Protein AF-A0A7J7KMK9-F1 (afdb_monomer)

Nearest PDB structures (foldseek):
  6rus-assembly2_B  TM=4.027E-01  e=1.404E-06  Homo sapiens
  6rus-assembly1_A  TM=3.669E-01  e=4.385E-06  Homo sapiens
  8q6r-assembly1_C  TM=6.396E-01  e=8.263E-04  Homo sapiens
  6s0a-assembly1_B  TM=4.064E-01  e=4.794E-05  Homo sapiens
  6s08-assembly1_B  TM=6.567E-01  e=7.614E-03  Homo sapiens

InterPro domains:
  IPR000884 Thrombospondin type-1 (TSP1) repeat [PF00090] (38-64)
  IPR000884 Thrombospondin type-1 (TSP1) repeat [PS50092] (34-97)
  IPR036383 Thrombospondin type-1 repeat superfamily [G3DSA:2.20.100.10] (19-103)
  IPR036383 Thrombospondin type-1 repeat superfamily [SSF82895] (36-96)
  IPR052065 Complement and asymmetry regulator [PTHR22906] (33-153)

Solvent-accessible surface area (backbone atoms only — not comparable to full-atom values): 10063 Å² total; per-residue (Å²): 143,74,63,72,59,56,54,49,54,54,51,52,51,52,53,52,59,61,70,62,66,68,87,72,71,71,83,77,67,58,49,69,42,48,35,39,70,46,71,73,50,71,68,46,76,50,75,31,91,35,64,52,20,47,26,41,28,45,39,52,75,35,74,40,70,87,54,62,53,96,90,50,58,68,52,97,80,47,57,70,51,87,78,80,55,64,50,76,46,79,33,42,65,50,55,59,93,70,92,59,89,81,69,87,68,53,37,54,21,44,72,48,75,68,51,72,77,40,69,70,69,94,55,96,86,66,72,62,38,34,35,33,43,39,53,67,44,77,37,39,52,87,27,54,67,55,83,78,80,52,61,52,60,42,42,88,87,56,86,66,86,82,132

Structure (mmCIF, N/CA/C/O backbone):
data_AF-A0A7J7KMK9-F1
#
_entry.id   AF-A0A7J7KMK9-F1
#
loop_
_atom_site.group_PDB
_atom_site.id
_atom_site.type_symbol
_atom_site.label_atom_id
_atom_site.label_alt_id
_atom_site.label_comp_id
_atom_site.label_asym_id
_atom_site.label_entity_id
_atom_site.label_seq_id
_atom_site.pdbx_PDB_ins_code
_atom_site.Cartn_x
_atom_site.Cartn_y
_atom_site.Cartn_z
_atom_site.occupancy
_atom_site.B_iso_or_equiv
_atom_site.auth_seq_id
_atom_site.auth_comp_id
_atom_site.auth_asym_id
_atom_site.auth_atom_id
_atom_site.pdbx_PDB_model_num
ATOM 1 N N . MET A 1 1 ? 66.245 -58.764 -23.017 1.00 49.97 1 MET A N 1
ATOM 2 C CA . MET A 1 1 ? 64.829 -58.557 -22.624 1.00 49.97 1 MET A CA 1
ATOM 3 C C . MET A 1 1 ? 64.662 -57.237 -21.855 1.00 49.97 1 MET A C 1
ATOM 5 O O . MET A 1 1 ? 64.556 -57.260 -20.642 1.00 49.97 1 MET A O 1
ATOM 9 N N . ARG A 1 2 ? 64.677 -56.069 -22.519 1.00 54.66 2 ARG A N 1
ATOM 10 C CA . ARG A 1 2 ? 64.370 -54.759 -21.883 1.00 54.66 2 ARG A CA 1
ATOM 11 C C . ARG A 1 2 ? 63.655 -53.764 -22.816 1.00 54.66 2 ARG A C 1
ATOM 13 O O . ARG A 1 2 ? 63.547 -52.593 -22.497 1.00 54.66 2 ARG A O 1
ATOM 20 N N . VAL A 1 3 ? 63.128 -54.229 -23.952 1.00 46.78 3 VAL A N 1
ATOM 21 C CA . VAL A 1 3 ? 62.424 -53.366 -24.925 1.00 46.78 3 VAL A CA 1
ATOM 22 C C . VAL A 1 3 ? 60.905 -53.378 -24.692 1.00 46.78 3 VAL A C 1
ATOM 24 O O . VAL A 1 3 ? 60.261 -52.342 -24.790 1.00 46.78 3 VAL A O 1
ATOM 27 N N . LYS A 1 4 ? 60.329 -54.509 -24.248 1.00 48.78 4 LYS A N 1
ATOM 28 C CA . LYS A 1 4 ? 58.883 -54.638 -23.959 1.00 48.78 4 LYS A CA 1
ATOM 29 C C . LYS A 1 4 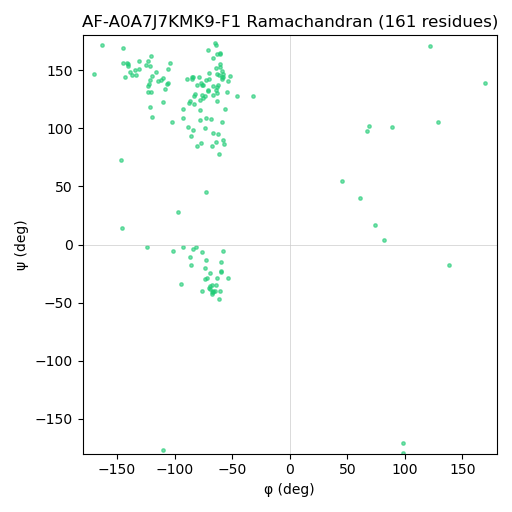? 58.389 -53.734 -22.817 1.00 48.78 4 LYS A C 1
ATOM 31 O O . LYS A 1 4 ? 57.241 -53.314 -22.836 1.00 48.78 4 LYS A O 1
ATOM 36 N N . SER A 1 5 ? 59.259 -53.413 -21.857 1.00 53.28 5 SER A N 1
ATOM 37 C CA . SER A 1 5 ? 58.914 -52.588 -20.689 1.00 53.28 5 SER A CA 1
ATOM 38 C C . SER A 1 5 ? 58.811 -51.098 -21.047 1.00 53.28 5 SER A C 1
ATOM 40 O O . SER A 1 5 ? 57.868 -50.426 -20.649 1.00 53.28 5 SER A O 1
ATOM 42 N N . ILE A 1 6 ? 59.714 -50.596 -21.899 1.00 58.81 6 ILE A N 1
ATOM 43 C CA . ILE A 1 6 ? 59.716 -49.191 -22.344 1.00 58.81 6 ILE A CA 1
ATOM 44 C C . ILE A 1 6 ? 58.492 -48.893 -23.221 1.00 58.81 6 ILE A C 1
ATOM 46 O O . ILE A 1 6 ? 57.829 -47.879 -23.015 1.00 58.81 6 ILE A O 1
ATOM 50 N N . PHE A 1 7 ? 58.133 -49.801 -24.140 1.00 59.06 7 PHE A N 1
ATOM 51 C CA . PHE A 1 7 ? 56.903 -49.668 -24.931 1.00 59.06 7 PHE A CA 1
ATOM 52 C C . PHE A 1 7 ? 55.652 -49.654 -24.048 1.00 59.06 7 PHE A C 1
ATOM 54 O O . PHE A 1 7 ? 54.772 -48.832 -24.273 1.00 59.06 7 PHE A O 1
ATOM 61 N N . PHE A 1 8 ? 55.603 -50.488 -23.004 1.00 61.03 8 PHE A N 1
ATOM 62 C CA . PHE A 1 8 ? 54.488 -50.512 -22.060 1.00 61.03 8 PHE A CA 1
ATOM 63 C C . PHE A 1 8 ? 54.329 -49.171 -21.323 1.00 61.03 8 PHE A C 1
ATOM 65 O O . PHE A 1 8 ? 53.236 -48.609 -21.312 1.00 61.03 8 PHE A O 1
ATOM 72 N N . PHE A 1 9 ? 55.414 -48.587 -20.801 1.00 61.97 9 PHE A N 1
ATOM 73 C CA . PHE A 1 9 ? 55.362 -47.287 -20.114 1.00 61.97 9 PHE A CA 1
ATOM 74 C C . PHE A 1 9 ? 55.029 -46.110 -21.040 1.00 61.97 9 PHE A C 1
ATOM 76 O O . PHE A 1 9 ? 54.305 -45.200 -20.626 1.00 61.97 9 PHE A O 1
ATOM 83 N N . LEU A 1 10 ? 55.497 -46.137 -22.293 1.00 65.06 10 LEU A N 1
ATOM 84 C CA . LEU A 1 10 ? 55.136 -45.134 -23.299 1.00 65.06 10 LEU A CA 1
ATOM 85 C C . LEU A 1 10 ? 53.655 -45.240 -23.685 1.00 65.06 10 LEU A C 1
ATOM 87 O O . LEU A 1 10 ? 52.978 -44.219 -23.767 1.00 65.06 10 LEU A O 1
ATOM 91 N N . THR A 1 11 ? 53.118 -46.457 -23.838 1.00 68.31 11 THR A N 1
ATOM 92 C CA . THR A 1 11 ? 51.689 -46.658 -24.131 1.00 68.31 11 THR A CA 1
ATOM 93 C C . THR A 1 11 ? 50.790 -46.324 -22.946 1.00 68.31 11 THR A C 1
ATOM 95 O O . THR A 1 11 ? 49.741 -45.723 -23.141 1.00 68.31 11 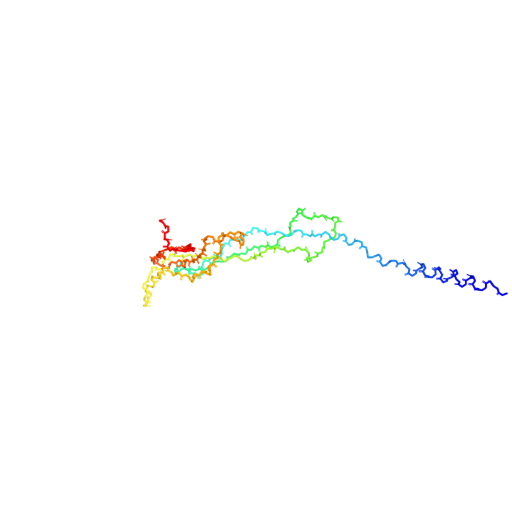THR A O 1
ATOM 98 N N . VAL A 1 12 ? 51.208 -46.633 -21.714 1.00 65.06 12 VAL A N 1
ATOM 99 C CA . VAL A 1 12 ? 50.458 -46.287 -20.496 1.00 65.06 12 VAL A CA 1
ATOM 100 C C . VAL A 1 12 ? 50.484 -44.773 -20.259 1.00 65.06 12 VAL A C 1
ATOM 102 O O . VAL A 1 12 ? 49.450 -44.206 -19.924 1.00 65.06 12 VAL A O 1
ATOM 105 N N . SER A 1 13 ? 51.607 -44.091 -20.523 1.00 67.31 13 SER A N 1
ATOM 106 C CA . SER A 1 13 ? 51.678 -42.620 -20.466 1.00 67.31 13 SER A CA 1
ATOM 107 C C . SER A 1 13 ? 50.835 -41.951 -21.556 1.00 67.31 13 SER A C 1
ATOM 109 O O . SER A 1 13 ? 50.149 -40.974 -21.274 1.00 67.31 13 SER A O 1
ATOM 111 N N . LEU A 1 14 ? 50.824 -42.486 -22.783 1.00 65.88 14 LEU A N 1
ATOM 112 C CA . LEU A 1 14 ? 49.990 -41.971 -23.875 1.00 65.88 14 LEU A CA 1
ATOM 113 C C . LEU A 1 14 ? 48.490 -42.184 -23.600 1.00 65.88 14 LEU A C 1
ATOM 115 O O . LEU A 1 14 ? 47.696 -41.274 -23.817 1.00 65.88 14 LEU A O 1
ATOM 119 N N . LEU A 1 15 ? 48.094 -43.343 -23.060 1.00 63.78 15 LEU A N 1
ATOM 120 C CA . LEU A 1 15 ? 46.708 -43.633 -22.667 1.00 63.78 15 LEU A CA 1
ATOM 121 C C . LEU A 1 15 ? 46.255 -42.810 -21.450 1.00 63.78 15 LEU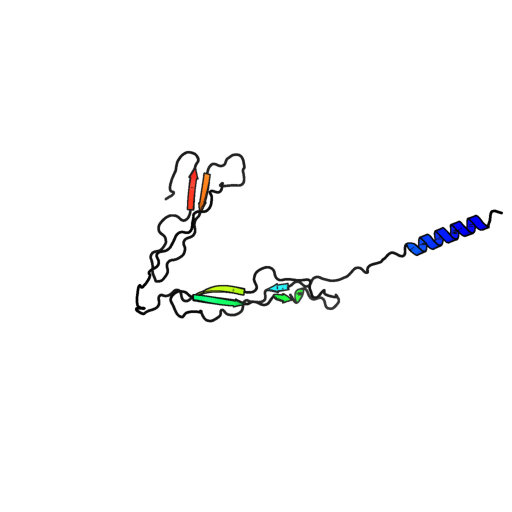 A C 1
ATOM 123 O O . LEU A 1 15 ? 45.110 -42.357 -21.420 1.00 63.78 15 LEU A O 1
ATOM 127 N N . LEU A 1 16 ? 47.146 -42.542 -20.487 1.00 59.03 16 LEU A N 1
ATOM 128 C CA . LEU A 1 16 ? 46.865 -41.615 -19.385 1.00 59.03 16 LEU A CA 1
ATOM 129 C C . LEU A 1 16 ? 46.666 -40.184 -19.898 1.00 59.03 16 LEU A C 1
ATOM 131 O O . LEU A 1 16 ? 45.721 -39.534 -19.465 1.00 59.03 16 LEU A O 1
ATOM 135 N N . LEU A 1 17 ? 47.456 -39.717 -20.872 1.00 58.00 17 LEU A N 1
ATOM 136 C CA . LEU A 1 17 ? 47.263 -38.403 -21.505 1.00 58.00 17 LEU A CA 1
ATOM 137 C C . LEU A 1 17 ? 45.930 -38.298 -22.271 1.00 58.00 17 LEU A C 1
ATOM 139 O O . LEU A 1 17 ? 45.300 -37.244 -22.245 1.00 58.00 17 LEU A O 1
ATOM 143 N N . ILE A 1 18 ? 45.459 -39.384 -22.896 1.00 57.06 18 ILE A N 1
ATOM 144 C CA . ILE A 1 18 ? 44.155 -39.423 -23.586 1.00 57.06 18 ILE A CA 1
ATOM 145 C C . ILE A 1 18 ? 42.985 -39.421 -22.580 1.00 57.06 18 ILE A C 1
ATOM 147 O O . ILE A 1 18 ? 41.925 -38.876 -22.875 1.00 57.06 18 ILE A O 1
ATOM 151 N N . SER A 1 19 ? 43.169 -39.953 -21.364 1.00 53.53 19 SER A N 1
ATOM 152 C CA . SER A 1 19 ? 42.139 -39.945 -20.305 1.00 53.53 19 SER A CA 1
ATOM 153 C C . SER A 1 19 ? 41.902 -38.571 -19.656 1.00 53.53 19 SER A C 1
ATOM 155 O O . SER A 1 19 ? 40.884 -38.369 -18.994 1.00 53.53 19 SER A O 1
ATOM 157 N N . VAL A 1 20 ? 42.798 -37.603 -19.892 1.00 57.78 20 VAL A N 1
ATOM 158 C CA . VAL A 1 20 ? 42.642 -36.199 -19.469 1.00 57.78 20 VAL A CA 1
ATOM 159 C C . VAL A 1 20 ? 42.096 -35.328 -20.605 1.00 57.78 20 VAL A C 1
ATOM 161 O O . VAL A 1 20 ? 42.322 -34.118 -20.636 1.00 57.78 20 VAL A O 1
ATOM 164 N N . THR A 1 21 ? 41.322 -35.894 -21.540 1.00 59.94 21 THR A N 1
ATOM 165 C CA . THR A 1 21 ? 40.370 -35.079 -22.304 1.00 59.94 21 THR A CA 1
ATOM 166 C C . THR A 1 21 ? 39.344 -34.534 -21.322 1.00 59.94 21 THR A C 1
ATOM 168 O O . THR A 1 21 ? 38.331 -35.164 -21.021 1.00 59.94 21 THR A O 1
ATOM 171 N N . GLU A 1 22 ? 39.680 -33.373 -20.766 1.00 60.81 22 GLU A N 1
ATOM 172 C CA . GLU A 1 22 ? 38.842 -32.515 -19.954 1.00 60.81 22 GLU A CA 1
ATOM 173 C C . GLU A 1 22 ? 37.387 -32.626 -20.419 1.00 60.81 22 GLU A C 1
ATOM 175 O O . GLU A 1 22 ? 37.083 -32.399 -21.594 1.00 60.81 22 GLU A O 1
ATOM 180 N N . CYS A 1 23 ? 36.467 -32.903 -19.491 1.00 51.00 23 CYS A N 1
ATOM 181 C CA . CYS A 1 23 ? 35.067 -32.542 -19.669 1.00 51.00 23 CYS A CA 1
ATOM 182 C C . CYS A 1 23 ? 34.997 -31.015 -19.793 1.00 51.00 23 CYS A C 1
ATOM 184 O O . CYS A 1 23 ? 34.659 -30.312 -18.838 1.00 51.00 23 CYS A O 1
ATOM 186 N N . ARG A 1 24 ? 35.339 -30.475 -20.967 1.00 59.78 24 ARG A N 1
ATOM 187 C CA . ARG A 1 24 ? 35.118 -29.079 -21.316 1.00 59.78 24 ARG A CA 1
ATOM 188 C C . ARG A 1 24 ? 33.618 -28.904 -21.426 1.00 59.78 24 ARG A C 1
ATOM 190 O O . ARG A 1 24 ? 33.041 -28.985 -22.506 1.00 59.78 24 ARG A O 1
ATOM 197 N N . ARG A 1 25 ? 32.967 -28.660 -20.285 1.00 59.97 25 ARG A N 1
ATOM 198 C CA . ARG A 1 25 ? 31.659 -28.016 -20.292 1.00 59.97 25 ARG A CA 1
ATOM 199 C C . ARG A 1 25 ? 31.873 -26.705 -21.047 1.00 59.97 25 ARG A C 1
ATOM 201 O O . ARG A 1 25 ? 32.681 -25.894 -20.586 1.00 59.97 25 ARG A O 1
ATOM 208 N N . PRO A 1 26 ? 31.233 -26.497 -22.211 1.00 64.44 26 PRO A N 1
ATOM 209 C CA . PRO A 1 26 ? 31.358 -25.227 -22.903 1.00 64.44 26 PRO A CA 1
ATOM 210 C C . PRO A 1 26 ? 30.980 -24.122 -21.909 1.00 64.44 26 PRO A C 1
ATOM 212 O O . PRO A 1 26 ? 30.055 -24.327 -21.113 1.00 64.44 26 PRO A O 1
ATOM 215 N N . PRO A 1 27 ? 31.672 -22.968 -21.897 1.00 62.91 27 PRO A N 1
ATOM 216 C CA . PRO A 1 27 ? 31.250 -21.856 -21.068 1.00 62.91 27 PRO A CA 1
ATOM 217 C C . PRO A 1 27 ? 29.836 -21.503 -21.510 1.00 62.91 27 PRO A C 1
ATOM 219 O O . PRO A 1 27 ? 29.622 -20.961 -22.596 1.00 62.91 27 PRO A O 1
ATOM 222 N N . HIS A 1 28 ? 28.853 -21.872 -20.694 1.00 59.22 28 HIS A N 1
ATOM 223 C CA . HIS A 1 28 ? 27.465 -21.550 -20.939 1.00 59.22 28 HIS A CA 1
ATOM 224 C C . HIS A 1 28 ? 27.347 -20.024 -20.911 1.00 59.22 28 HIS A C 1
ATOM 226 O O . HIS A 1 28 ? 27.206 -19.414 -19.853 1.00 59.22 28 HIS A O 1
ATOM 232 N N . ARG A 1 29 ? 27.414 -19.391 -22.091 1.00 63.50 29 ARG A N 1
ATOM 233 C CA . ARG A 1 29 ? 27.192 -17.950 -22.297 1.00 63.50 29 ARG A CA 1
ATOM 234 C C . ARG A 1 29 ? 25.703 -17.608 -22.162 1.00 63.50 29 ARG A C 1
ATOM 236 O O . ARG A 1 29 ? 25.148 -16.878 -22.981 1.00 63.50 29 ARG A O 1
ATOM 243 N N . TYR A 1 30 ? 25.046 -18.138 -21.133 1.00 65.31 30 TYR A N 1
ATOM 244 C CA . TYR A 1 30 ? 23.683 -17.771 -20.793 1.00 65.31 30 TYR A CA 1
ATOM 245 C C . TYR A 1 30 ? 23.708 -16.432 -20.073 1.00 65.31 30 TYR A C 1
ATOM 247 O O . TYR A 1 30 ? 24.109 -16.326 -18.914 1.00 65.31 30 TYR A O 1
ATOM 255 N N . SER A 1 31 ? 23.268 -15.396 -20.777 1.00 69.75 31 SER A N 1
ATOM 256 C CA . SER A 1 31 ? 23.012 -14.107 -20.146 1.00 69.75 31 SER A CA 1
ATOM 257 C C . SER A 1 31 ? 21.748 -14.219 -19.299 1.00 69.75 31 SER A C 1
ATOM 259 O O . SER A 1 31 ? 20.784 -14.872 -19.700 1.00 69.75 31 SER A O 1
ATOM 261 N N . ALA A 1 32 ? 21.725 -13.588 -18.128 1.00 72.56 32 ALA A N 1
ATOM 262 C CA . ALA A 1 32 ? 20.478 -13.432 -17.390 1.00 72.56 32 ALA A CA 1
ATOM 263 C C . ALA A 1 32 ? 19.588 -12.419 -18.126 1.00 72.56 32 ALA A C 1
ATOM 265 O O . ALA A 1 32 ? 20.068 -11.352 -18.514 1.00 72.56 32 ALA A O 1
ATOM 266 N N . VAL A 1 33 ? 18.310 -12.753 -18.329 1.00 78.38 33 VAL A N 1
ATOM 267 C CA . VAL A 1 33 ? 17.312 -11.759 -18.735 1.00 78.38 33 VAL A CA 1
ATOM 268 C C . VAL A 1 33 ? 16.936 -10.972 -17.490 1.00 78.38 33 VAL A C 1
ATOM 270 O O . VAL A 1 33 ? 16.494 -11.556 -16.496 1.00 78.38 33 VAL A O 1
ATOM 273 N N . VAL A 1 34 ? 17.079 -9.650 -17.531 1.00 83.94 34 VAL A N 1
ATOM 274 C CA . VAL A 1 34 ? 16.551 -8.811 -16.455 1.00 83.94 34 VAL A CA 1
ATOM 275 C C . VAL A 1 34 ? 15.039 -8.747 -16.633 1.00 83.94 34 VAL A C 1
ATOM 277 O O . VAL A 1 34 ? 14.542 -8.423 -17.712 1.00 83.94 34 VAL A O 1
ATOM 280 N N . ARG A 1 35 ? 14.291 -9.087 -15.581 1.00 88.31 35 ARG A N 1
ATOM 281 C CA . ARG A 1 35 ? 12.840 -8.899 -15.551 1.00 88.31 35 ARG A CA 1
ATOM 282 C C . ARG A 1 35 ? 12.481 -7.769 -14.612 1.00 88.31 35 ARG A C 1
ATOM 284 O O . ARG A 1 35 ? 12.959 -7.721 -13.480 1.00 88.31 35 ARG A O 1
ATOM 291 N N . THR A 1 36 ? 11.606 -6.899 -15.081 1.00 89.50 36 THR A N 1
ATOM 292 C CA . THR A 1 36 ? 11.103 -5.759 -14.329 1.00 89.50 36 THR A CA 1
ATOM 293 C C . THR A 1 36 ? 9.587 -5.800 -14.297 1.00 89.50 36 THR A C 1
ATOM 295 O O . THR A 1 36 ? 8.917 -6.405 -15.140 1.00 89.50 36 THR A O 1
ATOM 298 N N . TRP A 1 37 ? 9.022 -5.190 -13.262 1.00 93.44 37 TRP A N 1
ATOM 299 C CA . TRP A 1 37 ? 7.585 -5.011 -13.209 1.00 93.44 37 TRP A CA 1
ATOM 300 C C . TRP A 1 37 ? 7.150 -4.050 -14.309 1.00 93.44 37 TRP A C 1
ATOM 302 O O . TRP A 1 37 ? 7.665 -2.937 -14.406 1.00 93.44 37 TRP A O 1
ATOM 312 N N . GLY A 1 38 ? 6.168 -4.473 -15.098 1.00 92.94 38 GLY A N 1
ATOM 313 C CA . GLY A 1 38 ? 5.396 -3.561 -15.924 1.00 92.94 38 GLY A CA 1
ATOM 314 C C . GLY A 1 38 ? 4.581 -2.588 -15.061 1.00 92.94 38 GLY A C 1
ATOM 315 O O . GLY A 1 38 ? 4.525 -2.728 -13.829 1.00 92.94 38 GLY A O 1
ATOM 316 N N . PRO A 1 39 ? 3.919 -1.606 -15.693 1.00 95.62 39 PRO A N 1
ATOM 317 C CA . PRO A 1 39 ? 3.045 -0.694 -14.977 1.00 95.62 39 PRO A CA 1
ATOM 318 C C . PRO A 1 39 ? 1.935 -1.468 -14.259 1.00 95.62 39 PRO A C 1
ATOM 320 O O . PRO A 1 39 ? 1.481 -2.528 -14.699 1.00 95.62 39 PRO A O 1
ATOM 323 N N . TRP A 1 40 ? 1.492 -0.920 -13.133 1.00 97.38 40 TRP A N 1
ATOM 324 C CA . TRP A 1 40 ? 0.296 -1.409 -12.469 1.00 97.38 40 TRP A CA 1
ATOM 325 C C . TRP A 1 40 ? -0.925 -1.221 -13.368 1.00 97.38 40 TRP A C 1
ATOM 327 O O . TRP A 1 40 ? -1.128 -0.143 -13.924 1.00 97.38 40 TRP A O 1
ATOM 337 N N . GLY A 1 41 ? -1.763 -2.251 -13.451 1.00 97.62 41 GLY A N 1
ATOM 338 C CA . GLY A 1 41 ? -3.093 -2.139 -14.027 1.00 97.62 41 GLY A CA 1
ATOM 339 C C . GLY A 1 41 ? -3.988 -1.193 -13.223 1.00 97.62 41 GLY A C 1
ATOM 340 O O . GLY A 1 41 ? -3.651 -0.747 -12.115 1.00 97.62 41 GLY A O 1
ATOM 341 N N . ARG A 1 42 ? -5.165 -0.900 -13.783 1.00 97.94 42 ARG A N 1
ATOM 342 C CA . ARG A 1 42 ? -6.199 -0.135 -13.077 1.00 97.94 42 ARG A CA 1
ATOM 343 C C . ARG A 1 42 ? -6.677 -0.924 -11.859 1.00 97.94 42 ARG A C 1
ATOM 345 O O . ARG A 1 42 ? -6.618 -2.151 -11.828 1.00 97.94 42 ARG A O 1
ATOM 352 N N . TRP A 1 43 ? -7.138 -0.199 -10.849 1.00 98.06 43 TRP A N 1
ATOM 353 C CA . TRP A 1 43 ? -7.814 -0.828 -9.725 1.00 98.06 43 TRP A CA 1
ATOM 354 C C . TRP A 1 43 ? -9.177 -1.365 -10.157 1.00 98.06 43 TRP A C 1
ATOM 356 O O . TRP A 1 43 ? -9.860 -0.733 -10.962 1.00 98.06 43 TRP A O 1
ATOM 366 N N . SER A 1 44 ? -9.554 -2.518 -9.611 1.00 97.94 44 SER A N 1
ATOM 367 C CA . SER A 1 44 ? -10.890 -3.080 -9.744 1.00 97.94 44 SER A CA 1
ATOM 368 C C . SER A 1 44 ? -11.933 -2.139 -9.146 1.00 97.94 44 SER A C 1
ATOM 370 O O . SER A 1 44 ? -11.621 -1.266 -8.331 1.00 97.94 44 SER A O 1
ATOM 372 N N . ILE A 1 45 ? -13.198 -2.379 -9.484 1.00 96.94 45 ILE A N 1
ATOM 373 C CA . ILE A 1 45 ? -14.312 -1.791 -8.743 1.00 96.94 45 ILE A CA 1
ATOM 374 C C . ILE A 1 45 ? -14.191 -2.222 -7.272 1.00 96.94 45 ILE A C 1
ATOM 376 O O . ILE A 1 45 ? -13.672 -3.301 -6.957 1.00 96.94 45 ILE A O 1
ATOM 380 N N . CYS A 1 46 ? -14.605 -1.339 -6.367 1.00 94.44 46 CYS A N 1
ATOM 381 C CA . CYS A 1 46 ? -14.642 -1.653 -4.949 1.00 94.44 46 CYS A CA 1
ATOM 382 C C . CYS A 1 46 ? -15.690 -2.734 -4.675 1.00 94.44 46 CYS A C 1
ATOM 384 O O . CYS A 1 46 ? -16.809 -2.641 -5.166 1.00 94.44 46 CYS A O 1
ATOM 386 N N . SER A 1 47 ? -15.338 -3.717 -3.849 1.00 91.50 47 SER A N 1
ATOM 387 C CA . SER A 1 47 ? -16.240 -4.803 -3.422 1.00 91.50 47 SER A CA 1
ATOM 388 C C . SER A 1 47 ? -17.568 -4.331 -2.823 1.00 91.50 47 SER A C 1
ATOM 390 O O . SER A 1 47 ? -18.562 -5.037 -2.942 1.00 91.50 47 SER A O 1
ATOM 392 N N . VAL A 1 48 ? -17.606 -3.150 -2.199 1.00 83.50 48 VAL A N 1
ATOM 393 C CA . VAL A 1 48 ? -18.837 -2.541 -1.676 1.00 83.50 48 VAL A CA 1
ATOM 394 C C . VAL A 1 48 ? -18.917 -1.070 -2.058 1.00 83.50 48 VAL A C 1
ATOM 396 O O . VAL A 1 48 ? -17.896 -0.394 -2.195 1.00 83.50 48 VAL A O 1
ATOM 399 N N . ALA A 1 49 ? -20.133 -0.549 -2.210 1.00 84.31 49 ALA A N 1
ATOM 400 C CA . ALA A 1 49 ? -20.375 0.853 -2.555 1.00 84.31 49 ALA A CA 1
ATOM 401 C C . ALA A 1 49 ? -20.107 1.826 -1.388 1.00 84.31 49 ALA A C 1
ATOM 403 O O . ALA A 1 49 ? -19.896 3.015 -1.616 1.00 84.31 49 ALA A O 1
ATOM 404 N N . CYS A 1 50 ? -20.105 1.337 -0.147 1.00 82.12 50 CYS A N 1
ATOM 405 C CA . CYS A 1 50 ? -19.922 2.107 1.084 1.00 82.12 50 CYS A CA 1
ATOM 406 C C . CYS A 1 50 ? -19.561 1.165 2.246 1.00 82.12 50 CYS A C 1
ATOM 408 O O . CYS A 1 50 ? -19.609 -0.052 2.095 1.00 82.12 50 CYS A O 1
ATOM 410 N N . GLY A 1 51 ? -19.194 1.715 3.403 1.00 74.62 51 GLY A N 1
ATOM 411 C CA . GLY A 1 51 ? -18.892 0.951 4.619 1.00 74.62 51 GLY A CA 1
ATOM 412 C C . GLY A 1 51 ? -17.476 0.372 4.677 1.00 74.62 51 GLY A C 1
ATOM 413 O O . GLY A 1 51 ? -17.130 -0.296 5.644 1.00 74.62 51 GLY A O 1
ATOM 414 N N . GLY A 1 52 ? -16.632 0.667 3.686 1.00 80.94 52 GLY A N 1
ATOM 415 C CA . GLY A 1 52 ? -15.261 0.176 3.610 1.00 80.94 52 GLY A CA 1
ATOM 416 C C . GLY A 1 52 ? -15.155 -1.171 2.899 1.00 80.94 52 GLY A C 1
ATOM 417 O O . GLY A 1 52 ? -15.348 -2.227 3.487 1.00 80.94 52 GLY A O 1
ATOM 418 N N . GLY A 1 53 ? -14.750 -1.125 1.631 1.00 84.75 53 GLY A N 1
ATOM 419 C CA . GLY A 1 53 ? -14.441 -2.304 0.828 1.00 84.75 53 GLY A CA 1
ATOM 420 C C . GLY A 1 53 ? -12.960 -2.464 0.529 1.00 84.75 53 GLY A C 1
ATOM 421 O O . GLY A 1 53 ? -12.108 -1.664 0.928 1.00 84.75 53 GLY A O 1
ATOM 422 N N . THR A 1 54 ? -12.658 -3.492 -0.249 1.00 91.94 54 THR A N 1
ATOM 423 C CA . THR A 1 54 ? -11.362 -3.707 -0.896 1.00 91.94 54 THR A CA 1
ATOM 424 C C . THR A 1 54 ? -11.476 -3.659 -2.418 1.00 91.94 54 THR A C 1
ATOM 426 O O . THR A 1 54 ? -12.504 -4.016 -2.997 1.00 91.94 54 THR A O 1
ATOM 429 N N . GLN A 1 55 ? -10.406 -3.190 -3.052 1.00 95.31 55 GLN A N 1
ATOM 430 C CA . GLN A 1 55 ? -10.181 -3.259 -4.493 1.00 95.31 55 GLN A CA 1
ATOM 431 C C . GLN A 1 55 ? -8.776 -3.809 -4.741 1.00 95.31 55 GLN A C 1
ATOM 433 O O . GLN A 1 55 ? -7.866 -3.616 -3.924 1.00 95.31 55 GLN A O 1
ATOM 438 N N . SER A 1 56 ? -8.598 -4.481 -5.872 1.00 97.44 56 SER A N 1
ATOM 439 C CA . SER A 1 56 ? -7.344 -5.129 -6.251 1.00 97.44 56 SER A CA 1
ATOM 440 C C . SER A 1 56 ? -6.834 -4.613 -7.593 1.00 97.44 56 SER A C 1
ATOM 442 O O . SER A 1 56 ? -7.582 -4.047 -8.385 1.00 97.44 56 SER A O 1
ATOM 444 N N . ARG A 1 57 ? -5.535 -4.752 -7.837 1.00 98.19 57 ARG A N 1
ATOM 445 C CA . ARG A 1 57 ? -4.914 -4.525 -9.145 1.00 98.19 57 ARG A CA 1
ATOM 446 C C . ARG A 1 57 ? -3.771 -5.502 -9.346 1.00 98.19 57 ARG A C 1
ATOM 448 O O . ARG A 1 57 ? -3.158 -5.941 -8.374 1.00 98.19 57 ARG A O 1
ATOM 455 N N . SER A 1 58 ? -3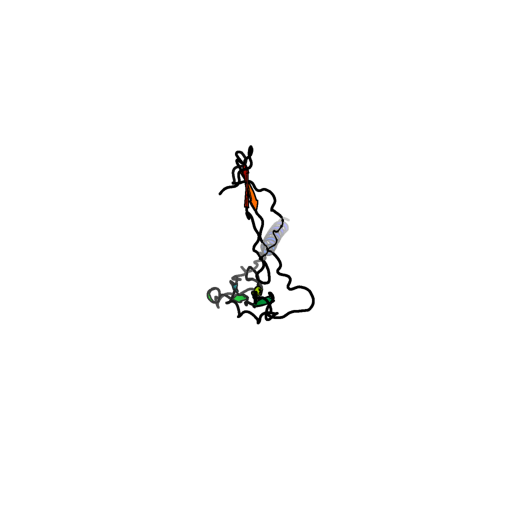.430 -5.777 -10.594 1.00 97.44 58 SER A N 1
ATOM 456 C CA . SER A 1 58 ? -2.313 -6.646 -10.960 1.00 97.44 58 SER A CA 1
ATOM 457 C C . SER A 1 58 ? -1.280 -5.903 -11.806 1.00 97.44 58 SER A C 1
ATOM 459 O O . SER A 1 58 ? -1.545 -4.831 -12.351 1.00 97.44 58 SER A O 1
ATOM 461 N N . ARG A 1 59 ? -0.072 -6.456 -11.883 1.00 96.88 59 ARG A N 1
ATOM 462 C CA . ARG A 1 59 ? 0.998 -6.023 -12.789 1.00 96.88 59 ARG A CA 1
ATOM 463 C C . ARG A 1 59 ? 1.705 -7.240 -13.366 1.00 96.88 59 ARG A C 1
ATOM 465 O O . ARG A 1 59 ? 1.827 -8.266 -12.698 1.00 96.88 59 ARG A O 1
ATOM 472 N N . ALA A 1 60 ? 2.193 -7.118 -14.594 1.00 94.12 60 ALA A N 1
ATOM 473 C CA . ALA A 1 60 ? 2.909 -8.193 -15.268 1.00 94.12 60 ALA A CA 1
ATOM 474 C C . ALA A 1 60 ? 4.414 -8.129 -14.979 1.00 94.12 60 ALA A C 1
ATOM 476 O O . ALA A 1 60 ? 4.998 -7.047 -14.923 1.00 94.12 60 ALA A O 1
ATOM 477 N N . CYS A 1 61 ? 5.050 -9.291 -14.832 1.00 91.62 61 CYS A N 1
ATOM 478 C CA . CYS A 1 61 ? 6.505 -9.394 -14.780 1.00 91.62 61 CYS A CA 1
ATOM 479 C C . CYS A 1 61 ? 7.046 -9.541 -16.205 1.00 91.62 61 CYS A C 1
ATOM 481 O O . CYS A 1 61 ? 6.969 -10.621 -16.799 1.00 91.62 61 CYS A O 1
ATOM 483 N N . VAL A 1 62 ? 7.559 -8.448 -16.762 1.00 89.38 62 VAL A N 1
ATOM 484 C CA . VAL A 1 62 ? 7.977 -8.380 -18.163 1.00 89.38 62 VAL A CA 1
ATOM 485 C C . VAL A 1 62 ? 9.491 -8.446 -18.283 1.00 89.38 62 VAL A C 1
ATOM 487 O O . VAL A 1 62 ? 10.237 -8.155 -17.350 1.00 89.38 62 VAL A O 1
ATOM 490 N N . VAL A 1 63 ? 9.951 -8.876 -19.449 1.00 86.31 63 VAL A N 1
ATOM 491 C CA . VAL A 1 63 ? 11.368 -8.832 -19.791 1.00 86.31 63 VAL A CA 1
ATOM 492 C C . VAL A 1 63 ? 11.762 -7.387 -20.067 1.00 86.31 63 VAL A C 1
ATOM 494 O O . VAL A 1 63 ? 11.133 -6.727 -20.897 1.00 86.31 63 VAL A O 1
ATOM 497 N N . ASP A 1 64 ? 12.820 -6.911 -19.412 1.00 84.81 64 ASP A N 1
ATOM 498 C CA . ASP A 1 64 ? 13.439 -5.649 -19.784 1.00 84.81 64 ASP A CA 1
ATOM 499 C C . ASP A 1 64 ? 14.097 -5.823 -21.154 1.00 84.81 64 ASP A C 1
ATOM 501 O O . ASP A 1 64 ? 15.122 -6.500 -21.298 1.00 84.81 64 ASP A O 1
ATOM 505 N N . ARG A 1 65 ? 13.495 -5.205 -22.174 1.00 82.56 65 ARG A N 1
ATOM 506 C CA . ARG A 1 65 ? 13.974 -5.277 -23.557 1.00 82.56 65 ARG A CA 1
ATOM 507 C C . ARG A 1 65 ? 15.396 -4.739 -23.715 1.00 82.56 65 ARG A C 1
ATOM 509 O O . ARG A 1 65 ? 16.075 -5.159 -24.643 1.00 82.56 65 ARG A O 1
ATOM 516 N N . ARG A 1 66 ? 15.875 -3.880 -22.807 1.00 83.94 66 ARG A N 1
ATOM 517 C CA . ARG A 1 66 ? 17.261 -3.380 -22.804 1.00 83.94 66 ARG A CA 1
ATOM 518 C C . ARG A 1 66 ? 18.272 -4.465 -22.434 1.00 83.94 66 ARG A C 1
ATOM 520 O O . ARG A 1 66 ? 19.426 -4.388 -22.834 1.00 83.94 66 ARG A O 1
ATOM 527 N N . SER A 1 67 ? 17.833 -5.496 -21.710 1.00 78.19 67 SER A N 1
ATOM 528 C CA . SER A 1 67 ? 18.664 -6.653 -21.357 1.00 78.19 67 SER A CA 1
ATOM 529 C C . SER A 1 67 ? 18.713 -7.731 -22.446 1.00 78.19 67 SER A C 1
ATOM 531 O O . SER A 1 67 ? 19.448 -8.711 -22.296 1.00 78.19 67 SER A O 1
ATOM 533 N N . LEU A 1 68 ? 17.952 -7.565 -23.539 1.00 77.44 68 LEU A N 1
ATOM 534 C CA . LEU A 1 68 ? 17.917 -8.493 -24.667 1.00 77.44 68 LEU A CA 1
ATOM 535 C C . LEU A 1 68 ? 19.069 -8.222 -25.644 1.00 77.44 68 LEU A C 1
ATOM 537 O O . LEU A 1 68 ? 19.165 -7.170 -26.264 1.00 77.44 68 LEU A O 1
ATOM 541 N N . ASN A 1 69 ? 19.906 -9.231 -25.845 1.00 77.44 69 ASN A N 1
ATOM 542 C CA . ASN A 1 69 ? 20.976 -9.293 -26.821 1.00 77.44 69 ASN A CA 1
ATOM 543 C C . ASN A 1 69 ? 20.680 -10.470 -27.751 1.00 77.44 69 ASN A C 1
ATOM 545 O O . ASN A 1 69 ? 20.809 -11.627 -27.357 1.00 77.44 69 ASN A O 1
ATOM 549 N N . ARG A 1 70 ? 20.316 -10.176 -29.003 1.00 71.88 70 ARG A N 1
ATOM 550 C CA . ARG A 1 70 ? 19.923 -11.192 -29.996 1.00 71.88 70 ARG A CA 1
ATOM 551 C C . ARG A 1 70 ? 21.018 -12.227 -30.303 1.00 71.88 70 ARG A C 1
ATOM 553 O O . ARG A 1 70 ? 20.710 -13.254 -30.888 1.00 71.88 70 ARG A O 1
ATOM 560 N N . ARG A 1 71 ? 22.277 -11.973 -29.919 1.00 78.25 71 ARG A N 1
ATOM 561 C CA . ARG A 1 71 ? 23.423 -12.879 -30.121 1.00 78.25 71 ARG A CA 1
ATOM 562 C C . ARG A 1 71 ? 23.691 -13.813 -28.935 1.00 78.25 71 ARG A C 1
ATOM 564 O O . ARG A 1 71 ? 24.632 -14.599 -28.996 1.00 78.25 71 ARG A O 1
ATOM 571 N N . ARG A 1 72 ? 22.937 -13.709 -27.834 1.00 72.00 72 ARG A N 1
ATOM 572 C CA . ARG A 1 72 ? 23.101 -14.567 -26.652 1.00 72.00 72 ARG A CA 1
ATOM 573 C C . ARG A 1 72 ? 21.912 -15.500 -26.487 1.00 72.00 72 ARG A C 1
ATOM 575 O O . ARG A 1 72 ? 20.765 -15.108 -26.679 1.00 72.00 72 ARG A O 1
ATOM 582 N N . GLN A 1 73 ? 22.204 -16.725 -26.069 1.00 69.94 7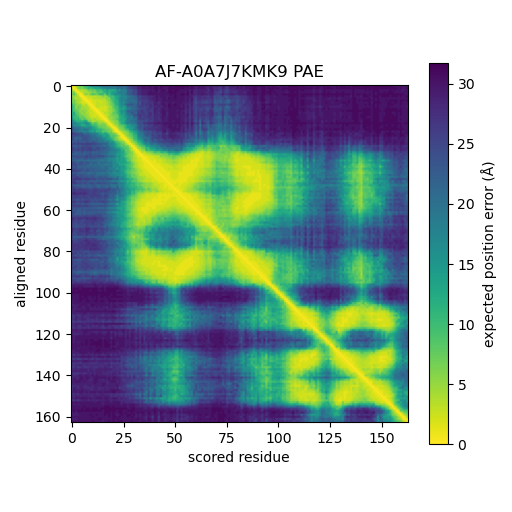3 GLN A N 1
ATOM 583 C CA . GLN A 1 73 ? 21.184 -17.662 -25.631 1.00 69.94 73 GLN A CA 1
ATOM 584 C C . GLN A 1 73 ? 20.721 -17.260 -24.224 1.00 69.94 73 GLN A C 1
ATOM 586 O O . GLN A 1 73 ? 21.536 -16.902 -23.368 1.00 69.94 73 GLN A O 1
ATOM 591 N N . TYR A 1 74 ? 19.413 -17.298 -23.984 1.00 66.88 74 TYR A N 1
ATOM 592 C CA . TYR A 1 74 ? 18.807 -16.938 -22.704 1.00 66.88 74 TYR A CA 1
ATOM 593 C C . TYR A 1 74 ? 18.162 -18.152 -22.058 1.00 66.88 74 TYR A C 1
ATOM 595 O O . TYR A 1 74 ? 17.542 -18.972 -22.730 1.00 66.88 74 TYR A O 1
ATOM 603 N N . HIS A 1 75 ? 18.298 -18.255 -20.740 1.00 66.44 75 HIS A N 1
ATOM 604 C CA . HIS A 1 75 ? 17.704 -19.351 -19.992 1.00 66.44 75 HIS A CA 1
ATOM 605 C C . HIS A 1 75 ? 16.258 -18.973 -19.607 1.00 66.44 75 HIS A C 1
ATOM 607 O O . HIS A 1 75 ? 16.076 -17.971 -18.908 1.00 66.44 75 HIS A O 1
ATOM 613 N N . PRO A 1 76 ? 15.231 -19.749 -20.004 1.00 61.91 76 PRO A N 1
ATOM 614 C CA . PRO A 1 76 ? 13.815 -19.360 -19.888 1.00 61.91 76 PRO A CA 1
ATOM 615 C C . PRO A 1 76 ? 13.349 -19.070 -18.448 1.00 61.91 76 PRO A C 1
ATOM 617 O O . PRO A 1 76 ? 12.422 -18.287 -18.238 1.00 61.91 76 PRO A O 1
ATOM 620 N N . TYR A 1 77 ? 14.046 -19.631 -17.456 1.00 61.44 77 TYR A N 1
ATOM 621 C CA . TYR A 1 77 ? 13.728 -19.514 -16.028 1.00 61.44 77 TYR A CA 1
ATOM 622 C C . TYR A 1 77 ? 14.586 -18.500 -15.246 1.00 61.44 77 TYR A C 1
ATOM 624 O O . TYR A 1 77 ? 14.319 -18.265 -14.067 1.00 61.44 77 TYR A O 1
ATOM 632 N N . LYS A 1 78 ? 15.616 -17.884 -15.853 1.00 65.94 78 LYS A N 1
ATOM 633 C CA . LYS A 1 78 ? 16.492 -16.921 -15.154 1.00 65.94 78 LYS A CA 1
ATOM 634 C C . LYS A 1 78 ? 15.977 -15.496 -15.353 1.00 65.94 78 LYS A C 1
ATOM 636 O O . LYS A 1 78 ? 16.070 -14.938 -16.441 1.00 65.94 78 LYS A O 1
ATOM 641 N N . GLY A 1 79 ? 15.450 -14.934 -14.269 1.00 68.62 79 GLY A N 1
ATOM 642 C CA . GLY A 1 79 ? 14.887 -13.589 -14.191 1.00 68.62 79 GLY A CA 1
ATOM 643 C C . GLY A 1 79 ? 13.496 -13.652 -13.569 1.00 68.62 79 GLY A C 1
ATOM 644 O O . GLY A 1 79 ? 12.553 -14.093 -14.219 1.00 68.62 79 GLY A O 1
ATOM 645 N N . ARG A 1 80 ? 13.365 -13.241 -12.304 1.00 82.12 80 ARG A N 1
ATOM 646 C CA . ARG A 1 80 ? 12.088 -13.098 -11.589 1.00 82.12 80 ARG A CA 1
ATOM 647 C C . ARG A 1 80 ? 11.966 -11.652 -11.126 1.00 82.12 80 ARG A C 1
ATOM 649 O O . ARG A 1 80 ? 12.953 -11.061 -10.697 1.00 82.12 80 ARG A O 1
ATOM 656 N N . CYS A 1 81 ? 10.761 -11.099 -11.187 1.00 87.06 81 CYS A N 1
ATOM 657 C CA . CYS A 1 81 ? 10.487 -9.809 -10.576 1.00 87.06 81 CYS A CA 1
ATOM 658 C C . CYS A 1 81 ? 10.366 -9.968 -9.058 1.00 87.06 81 CYS A C 1
ATOM 660 O O . CYS A 1 81 ? 9.605 -10.806 -8.576 1.00 87.06 81 CYS A O 1
ATOM 662 N N . TRP A 1 82 ? 11.107 -9.157 -8.310 1.00 86.75 82 TRP A N 1
ATOM 663 C CA . TRP A 1 82 ? 11.055 -9.156 -6.850 1.00 86.75 82 TRP A CA 1
ATOM 664 C C . TRP A 1 82 ? 9.850 -8.358 -6.340 1.00 86.75 82 TRP A C 1
ATOM 666 O O . TRP A 1 82 ? 9.543 -7.279 -6.850 1.00 86.75 82 TRP A O 1
ATOM 676 N N . GLY A 1 83 ? 9.157 -8.892 -5.332 1.00 89.31 83 GLY A N 1
ATOM 677 C CA . GLY A 1 83 ? 7.942 -8.309 -4.754 1.00 89.31 83 GLY A CA 1
ATOM 678 C C . GLY A 1 83 ? 6.640 -8.917 -5.289 1.00 89.31 83 GLY A C 1
ATOM 679 O O . GLY A 1 83 ? 6.642 -9.931 -5.982 1.00 89.31 83 GLY A O 1
ATOM 680 N N . VAL A 1 84 ? 5.507 -8.304 -4.937 1.00 90.25 84 VAL A N 1
ATOM 681 C CA . VAL A 1 84 ? 4.165 -8.850 -5.217 1.00 90.25 84 VAL A CA 1
ATOM 682 C C . VAL A 1 84 ? 3.658 -8.514 -6.625 1.00 90.25 84 VAL A C 1
ATOM 684 O O . VAL A 1 84 ? 3.895 -7.413 -7.129 1.00 90.25 84 VAL A O 1
ATOM 687 N N . SER A 1 85 ? 2.923 -9.440 -7.250 1.00 94.25 85 SER A N 1
ATOM 688 C CA . SER A 1 85 ? 2.234 -9.243 -8.542 1.00 94.25 85 SER A CA 1
ATOM 689 C C . SER A 1 85 ? 0.846 -8.609 -8.403 1.00 94.25 85 SER A C 1
ATOM 691 O O . SER A 1 85 ? 0.313 -8.079 -9.378 1.00 94.25 85 SER A O 1
ATOM 693 N N . VAL A 1 86 ? 0.274 -8.641 -7.197 1.00 95.75 86 VAL A N 1
ATOM 694 C CA . VAL A 1 86 ? -1.067 -8.142 -6.880 1.00 95.75 86 VAL A CA 1
ATOM 695 C C . VAL A 1 86 ? -0.972 -7.105 -5.767 1.00 95.75 86 VAL A C 1
ATOM 697 O O . VAL A 1 86 ? -0.308 -7.320 -4.756 1.00 95.75 86 VAL A O 1
ATOM 700 N N . GLY A 1 87 ? -1.625 -5.965 -5.971 1.00 96.00 87 GLY A N 1
ATOM 701 C CA . GLY A 1 87 ? -1.819 -4.938 -4.958 1.00 96.00 87 GLY A CA 1
ATOM 702 C C . GLY A 1 87 ? -3.268 -4.944 -4.493 1.00 96.00 87 GLY A C 1
ATOM 703 O O . GLY A 1 87 ? -4.175 -5.039 -5.316 1.00 96.00 87 GLY A O 1
ATOM 704 N N . VAL A 1 88 ? -3.487 -4.803 -3.188 1.00 94.94 88 VAL A N 1
ATOM 705 C CA . VAL A 1 88 ? -4.817 -4.675 -2.576 1.00 94.94 88 VAL A CA 1
ATOM 706 C C . VAL A 1 88 ? -4.858 -3.370 -1.792 1.00 94.94 88 VAL A C 1
ATOM 708 O O . VAL A 1 88 ? -3.891 -3.022 -1.116 1.00 94.94 88 VAL A O 1
ATOM 711 N N . ARG A 1 89 ? -5.965 -2.627 -1.878 1.00 92.50 89 ARG A N 1
ATOM 712 C CA . ARG A 1 89 ? -6.181 -1.432 -1.051 1.00 92.50 89 ARG A CA 1
ATOM 713 C C . ARG A 1 89 ? -7.628 -1.312 -0.600 1.00 92.50 89 ARG A C 1
ATOM 715 O O . ARG A 1 89 ? -8.541 -1.793 -1.268 1.00 92.50 89 ARG A O 1
ATOM 722 N N . ARG A 1 90 ? -7.835 -0.597 0.509 1.00 87.50 90 ARG A N 1
ATOM 723 C CA . ARG A 1 90 ? -9.176 -0.205 0.963 1.00 87.50 90 ARG A CA 1
ATOM 724 C C . ARG A 1 90 ? -9.786 0.854 0.044 1.00 87.50 90 ARG A C 1
ATOM 726 O O . ARG A 1 90 ? -9.072 1.713 -0.476 1.00 87.50 90 ARG A O 1
ATOM 733 N N . CYS A 1 91 ? -11.101 0.819 -0.104 1.00 87.19 91 CYS A N 1
ATOM 734 C CA . CYS A 1 91 ? -11.899 1.736 -0.914 1.00 87.19 91 CYS A CA 1
ATOM 735 C C . CYS A 1 91 ? -13.252 2.008 -0.268 1.00 87.19 91 CYS A C 1
ATOM 737 O O . CYS A 1 91 ? -13.605 1.356 0.710 1.00 87.19 91 CYS A O 1
ATOM 739 N N . ASN A 1 92 ? -13.971 2.994 -0.803 1.00 85.81 92 ASN A N 1
ATOM 740 C CA . ASN A 1 92 ? -15.326 3.356 -0.395 1.00 85.81 92 ASN A CA 1
ATOM 741 C C . ASN A 1 92 ? -15.510 3.436 1.126 1.00 85.81 92 ASN A C 1
ATOM 743 O O . ASN A 1 92 ? -16.349 2.757 1.713 1.00 85.81 92 ASN A O 1
ATOM 747 N N . ARG A 1 93 ? -14.657 4.247 1.766 1.00 78.06 93 ARG A N 1
ATOM 748 C CA . ARG A 1 93 ? -14.605 4.404 3.230 1.00 78.06 93 ARG A CA 1
ATOM 749 C C . ARG A 1 93 ? -15.745 5.263 3.786 1.00 78.06 93 ARG A C 1
ATOM 751 O O . ARG A 1 93 ? -15.863 5.387 5.000 1.00 78.06 93 ARG A O 1
ATOM 758 N N . GLN A 1 94 ? -16.556 5.860 2.917 1.00 74.56 94 GLN A N 1
ATOM 759 C CA . GLN A 1 94 ? -17.768 6.571 3.301 1.00 74.56 94 GLN A CA 1
ATOM 760 C C . GLN A 1 94 ? -18.763 5.636 3.988 1.00 74.56 94 GLN A C 1
ATOM 762 O O . GLN A 1 94 ? -18.885 4.467 3.620 1.00 74.56 94 GLN A O 1
ATOM 767 N N . CYS A 1 95 ? -19.513 6.165 4.949 1.00 72.56 95 CYS A N 1
ATOM 768 C CA . CYS A 1 95 ? -20.622 5.452 5.573 1.00 72.56 95 CYS A CA 1
ATOM 769 C C . CYS A 1 95 ? -21.709 5.148 4.536 1.00 72.56 95 CYS A C 1
ATOM 771 O O . CYS A 1 95 ? -21.971 5.955 3.641 1.00 72.56 95 CYS A O 1
ATOM 773 N N . CYS A 1 96 ? -22.387 4.014 4.690 1.00 75.12 96 CYS A N 1
ATOM 774 C CA . CYS A 1 96 ? -23.623 3.762 3.963 1.00 75.12 96 CYS A CA 1
ATOM 775 C C . CYS A 1 96 ? -24.739 4.657 4.514 1.00 75.12 96 CYS A C 1
ATOM 777 O O . CYS A 1 96 ? -24.918 4.743 5.728 1.00 75.12 96 CYS A O 1
ATOM 779 N N . LYS A 1 97 ? -25.500 5.321 3.638 1.00 71.81 97 LYS A N 1
ATOM 780 C CA . LYS A 1 97 ? -26.711 6.046 4.040 1.00 71.81 97 LYS A CA 1
ATOM 781 C C . LYS A 1 97 ? -27.873 5.050 4.091 1.00 71.81 97 LYS A C 1
ATOM 783 O O . LYS A 1 97 ? -28.421 4.702 3.054 1.00 71.81 97 LYS A O 1
ATOM 788 N N . GLY A 1 98 ? -28.209 4.566 5.285 1.00 65.38 98 GLY A N 1
ATOM 789 C CA . GLY A 1 98 ? -29.360 3.688 5.514 1.00 65.38 98 GLY A CA 1
ATOM 790 C C . GLY A 1 98 ? -29.364 3.086 6.919 1.00 65.38 98 GLY A C 1
ATOM 791 O O . GLY A 1 98 ? -28.316 2.695 7.429 1.00 65.38 98 GLY A O 1
ATOM 792 N N . LYS A 1 99 ? -30.542 3.017 7.553 1.00 52.69 99 LYS A N 1
ATOM 793 C CA . LYS A 1 99 ? -30.760 2.197 8.750 1.00 52.69 99 LYS A CA 1
ATOM 794 C C . LYS A 1 99 ? -30.797 0.742 8.296 1.00 52.69 99 LYS A C 1
ATOM 796 O O . LYS A 1 99 ? -31.808 0.289 7.776 1.00 52.69 99 LYS A O 1
ATOM 801 N N . ILE A 1 100 ? -29.692 0.032 8.464 1.00 57.88 100 ILE A N 1
ATOM 802 C CA . ILE A 1 100 ? -29.741 -1.424 8.512 1.00 57.88 100 ILE A CA 1
ATOM 803 C C . ILE A 1 100 ? -30.128 -1.751 9.950 1.00 57.88 100 ILE A C 1
ATOM 805 O O . ILE A 1 100 ? -29.590 -1.169 10.894 1.00 57.88 100 ILE A O 1
ATOM 809 N N . ASN A 1 101 ? -31.135 -2.595 10.103 1.00 53.97 101 ASN A N 1
ATOM 810 C CA . ASN A 1 101 ? -31.660 -3.064 11.374 1.00 53.97 101 ASN A CA 1
ATOM 811 C C . ASN A 1 101 ? -30.471 -3.457 12.266 1.00 53.97 101 ASN A C 1
ATOM 813 O O . ASN A 1 101 ? -29.605 -4.218 11.835 1.00 53.97 101 ASN A O 1
ATOM 817 N N . THR A 1 102 ? -30.442 -2.912 13.485 1.00 52.28 102 THR A N 1
ATOM 818 C CA . THR A 1 102 ? -29.398 -3.077 14.513 1.00 52.28 102 THR A CA 1
ATOM 819 C C . THR A 1 102 ? -28.016 -2.469 14.195 1.00 52.28 102 THR A C 1
ATOM 821 O O . THR A 1 102 ? -27.140 -3.083 13.602 1.00 52.28 102 THR A O 1
ATOM 824 N N . TYR A 1 103 ? -27.829 -1.259 14.741 1.00 46.88 103 TYR A N 1
ATOM 825 C CA . TYR A 1 103 ? -26.575 -0.539 14.996 1.00 46.88 103 TYR A CA 1
ATOM 826 C C . TYR A 1 103 ? -25.807 -0.040 13.763 1.00 46.88 103 TYR A C 1
ATOM 828 O O . TYR A 1 103 ? -24.997 -0.731 13.152 1.00 46.88 103 TYR A O 1
ATOM 836 N N . SER A 1 104 ? -25.938 1.259 13.489 1.00 48.50 104 SER A N 1
ATOM 837 C CA . SER A 1 104 ? -24.840 2.038 12.922 1.00 48.50 104 SER A CA 1
ATOM 838 C C . SER A 1 104 ? -23.651 1.942 13.881 1.00 48.50 104 SER A C 1
ATOM 840 O O . SER A 1 104 ? -23.546 2.726 14.825 1.00 48.50 104 SER A O 1
ATOM 842 N N . VAL A 1 105 ? -22.785 0.943 13.703 1.00 56.41 105 VAL A N 1
ATOM 843 C CA . VAL A 1 105 ? -21.582 0.826 14.522 1.00 56.41 105 VAL A CA 1
ATOM 844 C C . VAL A 1 105 ? -20.574 1.837 13.998 1.00 56.41 105 VAL A C 1
ATO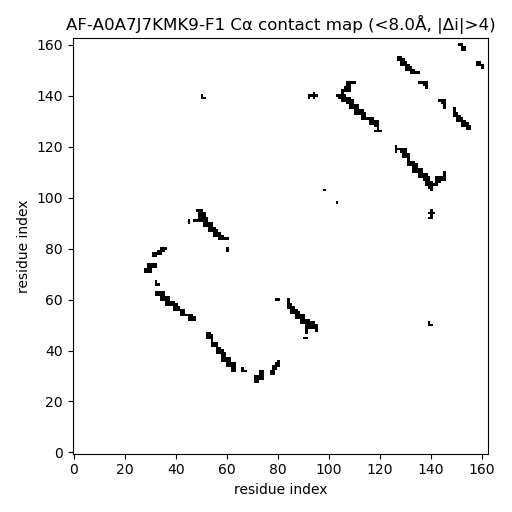M 846 O O . VAL A 1 105 ? -19.737 1.562 13.138 1.00 56.41 105 VAL A O 1
ATOM 849 N N . THR A 1 106 ? -20.678 3.046 14.526 1.00 55.25 106 THR A N 1
ATOM 850 C CA . THR A 1 106 ? -19.577 3.992 14.617 1.00 55.25 106 THR A CA 1
ATOM 851 C C . THR A 1 106 ? -18.457 3.304 15.403 1.00 55.25 106 THR A C 1
ATOM 853 O O . THR A 1 106 ? -18.397 3.379 16.628 1.00 55.25 106 THR A O 1
ATOM 856 N N . LEU A 1 107 ? -17.603 2.536 14.718 1.00 64.31 107 LEU A N 1
ATOM 857 C CA . LEU A 1 107 ? -16.461 1.890 15.356 1.00 64.31 107 LEU A CA 1
ATOM 858 C C . LEU A 1 107 ? -15.439 2.981 15.663 1.00 64.31 107 LEU A C 1
ATOM 860 O O . LEU A 1 107 ? -14.810 3.510 14.743 1.00 64.31 107 LEU A O 1
ATOM 864 N N . ARG A 1 108 ? -15.278 3.308 16.950 1.00 67.06 108 ARG A N 1
ATOM 865 C CA . ARG A 1 108 ? -14.145 4.102 17.439 1.00 67.06 108 ARG A CA 1
ATOM 866 C C . ARG A 1 108 ? -12.838 3.486 16.946 1.00 67.06 108 ARG A C 1
ATOM 868 O O . ARG A 1 108 ? -12.714 2.261 16.847 1.00 67.06 108 ARG A O 1
ATOM 875 N N . GLY A 1 109 ? -11.861 4.336 16.647 1.00 73.19 109 GLY A N 1
ATOM 876 C CA . GLY A 1 109 ? -10.516 3.893 16.325 1.00 73.19 109 GLY A CA 1
ATOM 877 C C . GLY A 1 109 ? -9.981 3.014 17.454 1.00 73.19 109 GLY A C 1
ATOM 878 O O . GLY A 1 109 ? -10.081 3.368 18.629 1.00 73.19 109 GLY A O 1
ATOM 879 N N . ARG A 1 110 ? -9.432 1.847 17.109 1.00 83.50 110 ARG A N 1
ATOM 880 C CA . ARG A 1 110 ? -8.909 0.892 18.095 1.00 83.50 110 ARG A CA 1
ATOM 881 C C . ARG A 1 110 ? -7.394 0.838 18.023 1.00 83.50 110 ARG A C 1
ATOM 883 O O . ARG A 1 110 ? -6.826 0.502 16.979 1.00 83.50 110 ARG A O 1
ATOM 890 N N . TRP A 1 111 ? -6.746 1.113 19.150 1.00 87.06 111 TRP A N 1
ATOM 891 C CA . TRP A 1 111 ? -5.316 0.882 19.307 1.00 87.06 111 TRP A CA 1
ATOM 892 C C . TRP A 1 111 ? -4.995 -0.606 19.181 1.00 87.06 111 TRP A C 1
ATOM 894 O O . TRP A 1 111 ? -5.620 -1.447 19.830 1.00 87.06 111 TRP A O 1
ATOM 904 N N . GLN A 1 112 ? -4.010 -0.929 18.346 1.00 90.50 112 GLN A N 1
ATOM 905 C CA . GLN A 1 112 ? -3.363 -2.234 18.391 1.00 90.50 112 GLN A CA 1
ATOM 906 C C . GLN A 1 112 ? -2.498 -2.350 19.651 1.00 90.50 112 GLN A C 1
ATOM 908 O O . GLN A 1 112 ? -2.232 -1.357 20.337 1.00 90.50 112 GLN A O 1
ATOM 913 N N . GLN A 1 113 ? -2.063 -3.572 19.957 1.00 92.25 113 GLN A N 1
ATOM 914 C CA . GLN A 1 113 ? -1.136 -3.801 21.059 1.00 92.25 113 GLN A CA 1
ATOM 915 C C . GLN A 1 113 ? 0.156 -3.001 20.858 1.00 92.25 113 GLN A C 1
ATOM 917 O O . GLN A 1 113 ? 0.632 -2.835 19.732 1.00 92.25 113 GLN A O 1
ATOM 922 N N . TRP A 1 114 ? 0.713 -2.513 21.962 1.00 90.81 114 TRP A N 1
ATOM 923 C CA . TRP A 1 114 ? 2.042 -1.922 21.958 1.00 90.81 114 TRP A CA 1
ATOM 924 C C . TRP A 1 114 ? 3.077 -2.938 21.475 1.00 90.81 114 TRP A C 1
ATOM 926 O O . TRP A 1 114 ? 3.008 -4.123 21.811 1.00 90.81 114 TRP A O 1
ATOM 936 N N . SER A 1 115 ? 4.061 -2.462 20.717 1.00 89.06 115 SER A N 1
ATOM 937 C CA . SER A 1 115 ? 5.277 -3.216 20.454 1.00 89.06 115 SER A CA 1
ATOM 938 C C . SER A 1 115 ? 6.010 -3.519 21.765 1.00 89.06 115 SER A C 1
ATOM 940 O O . SER A 1 115 ? 5.788 -2.878 22.799 1.00 89.06 115 SER A O 1
ATOM 942 N N . ARG A 1 116 ? 6.951 -4.468 21.710 1.00 91.56 116 ARG A N 1
ATOM 943 C CA . ARG A 1 116 ? 7.970 -4.574 22.761 1.00 91.56 116 ARG A CA 1
ATOM 944 C C . ARG A 1 116 ? 8.785 -3.278 22.817 1.00 91.56 116 ARG A C 1
ATOM 946 O O . ARG A 1 116 ? 8.858 -2.550 21.823 1.00 91.56 116 ARG A O 1
ATOM 953 N N . TRP A 1 117 ? 9.365 -3.010 23.981 1.00 85.81 117 TRP A N 1
ATOM 954 C CA . TRP A 1 117 ? 10.336 -1.935 24.151 1.00 85.81 117 TRP A CA 1
ATOM 955 C C . TRP A 1 117 ? 11.577 -2.226 23.308 1.00 85.81 117 TRP A C 1
ATOM 957 O O . TRP A 1 117 ? 12.067 -3.356 23.299 1.00 85.81 117 TRP A O 1
ATOM 967 N N . ALA A 1 118 ? 12.034 -1.215 22.583 1.00 82.69 118 ALA A N 1
ATOM 968 C CA . ALA A 1 118 ? 13.243 -1.238 21.781 1.00 82.69 118 ALA A CA 1
ATOM 969 C C . ALA A 1 118 ? 14.205 -0.160 22.287 1.00 82.69 118 ALA A C 1
ATOM 971 O O . ALA A 1 118 ? 13.776 0.916 22.708 1.00 82.69 118 ALA A O 1
ATOM 972 N N . ASP A 1 119 ? 15.498 -0.454 22.236 1.00 76.38 119 ASP A N 1
ATOM 973 C CA . ASP A 1 119 ? 16.544 0.462 22.681 1.00 76.38 119 ASP A CA 1
ATOM 974 C C . ASP A 1 119 ? 16.780 1.559 21.630 1.00 76.38 119 ASP A C 1
ATOM 976 O O . ASP A 1 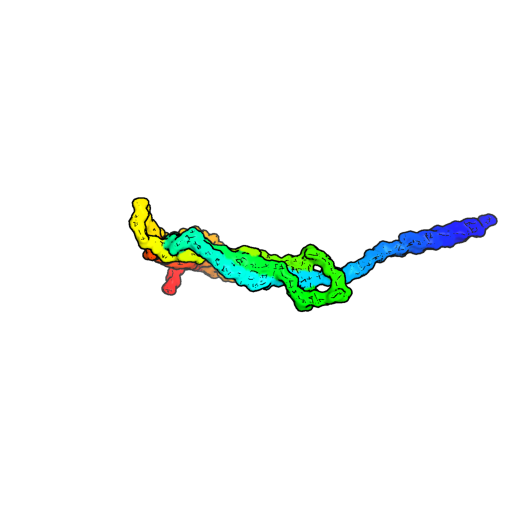119 ? 16.776 1.299 20.420 1.00 76.38 119 ASP A O 1
ATOM 980 N N . SER A 1 120 ? 16.973 2.806 22.071 1.00 70.44 120 SER A N 1
ATOM 981 C CA . SER A 1 120 ? 17.286 3.922 21.177 1.00 70.44 120 SER A CA 1
ATOM 982 C C . SER A 1 120 ? 18.776 3.925 20.802 1.00 70.44 120 SER A C 1
ATOM 984 O O . SER A 1 120 ? 19.577 4.625 21.412 1.00 70.44 120 SER A O 1
ATOM 986 N N . GLY A 1 121 ? 19.161 3.155 19.783 1.00 63.41 121 GLY A N 1
ATOM 987 C CA . GLY A 1 121 ? 20.444 3.334 19.089 1.00 63.41 121 GLY A CA 1
ATOM 988 C C . GLY A 1 121 ? 21.386 2.120 19.074 1.00 63.41 121 GLY A C 1
ATOM 989 O O . GLY A 1 121 ? 21.129 1.109 19.721 1.00 63.41 121 GLY A O 1
ATOM 990 N N . PRO A 1 122 ? 22.481 2.193 18.290 1.00 55.44 122 PRO A N 1
ATOM 991 C CA . PRO A 1 122 ? 23.346 1.050 17.985 1.00 55.44 122 PRO A CA 1
ATOM 992 C C . PRO A 1 122 ? 24.380 0.724 19.079 1.00 55.44 122 PRO A C 1
ATOM 994 O O . PRO A 1 122 ? 25.154 -0.219 18.913 1.00 55.44 122 PRO A O 1
ATOM 997 N N . TYR A 1 123 ? 24.450 1.501 20.169 1.00 54.66 123 TYR A N 1
ATOM 998 C CA . TYR A 1 123 ? 25.566 1.432 21.113 1.00 54.66 123 TYR A CA 1
ATOM 999 C C . TYR A 1 123 ? 25.214 0.657 22.390 1.00 54.66 123 TYR A C 1
ATOM 1001 O O . TYR A 1 123 ? 24.530 1.143 23.286 1.00 54.66 123 TYR A O 1
ATOM 1009 N N . LYS A 1 124 ? 25.748 -0.565 22.467 1.00 57.44 124 LYS A N 1
ATOM 1010 C CA . LYS A 1 124 ? 25.510 -1.612 23.479 1.00 57.44 124 LYS A CA 1
ATOM 1011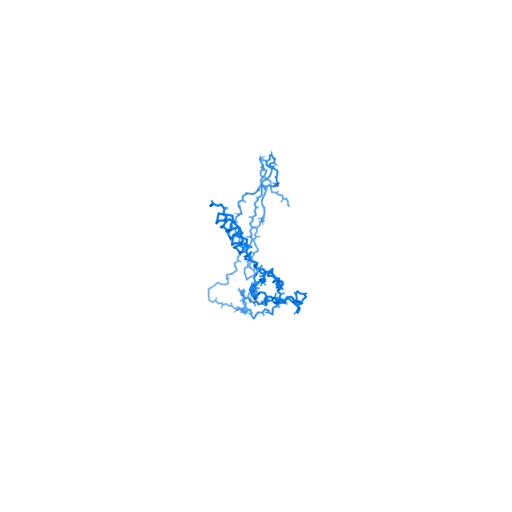 C C . LYS A 1 124 ? 25.808 -1.221 24.944 1.00 57.44 124 LYS A C 1
ATOM 1013 O O . LYS A 1 124 ? 25.535 -2.019 25.833 1.00 57.44 124 LYS A O 1
ATOM 1018 N N . TYR A 1 125 ? 26.351 -0.031 25.215 1.00 55.91 125 TYR A N 1
ATOM 1019 C CA . TYR A 1 125 ? 26.835 0.344 26.552 1.00 55.91 125 TYR A CA 1
ATOM 1020 C C . TYR A 1 125 ? 26.228 1.619 27.150 1.00 55.91 125 TYR A C 1
ATOM 1022 O O . TYR A 1 125 ? 26.533 1.926 28.297 1.00 55.91 125 TYR A O 1
ATOM 1030 N N . GLN A 1 126 ? 25.354 2.337 26.436 1.00 59.75 126 GLN A N 1
ATOM 1031 C CA . GLN A 1 126 ? 24.672 3.528 26.965 1.00 59.75 126 GLN A CA 1
ATOM 1032 C C . GLN A 1 126 ? 23.260 3.638 26.379 1.00 59.75 126 GLN A C 1
ATOM 1034 O O . GLN A 1 126 ? 22.986 4.456 25.506 1.00 59.75 126 GLN A O 1
ATOM 1039 N N . VAL A 1 127 ? 22.356 2.765 26.829 1.00 59.59 127 VAL A N 1
ATOM 1040 C CA . VAL A 1 127 ? 20.932 2.882 26.493 1.00 59.59 127 VAL A CA 1
ATOM 1041 C C . VAL A 1 127 ? 20.292 3.836 27.500 1.00 59.59 127 VAL A C 1
ATOM 1043 O O . VAL A 1 127 ? 19.902 3.424 28.588 1.00 59.59 127 VAL A O 1
ATOM 1046 N N . GLU A 1 128 ? 20.210 5.122 27.162 1.00 66.38 128 GLU A N 1
ATOM 1047 C CA . GLU A 1 128 ? 19.550 6.117 28.022 1.00 66.38 128 GLU A CA 1
ATOM 1048 C C . GLU A 1 128 ? 18.021 5.993 27.995 1.00 66.38 128 GLU A C 1
ATOM 1050 O O . GLU A 1 128 ? 17.356 6.296 28.988 1.00 66.38 128 GLU A O 1
ATOM 1055 N N . GLN A 1 129 ? 17.444 5.538 26.876 1.00 71.81 129 GLN A N 1
ATOM 1056 C CA . GLN A 1 129 ? 15.999 5.530 26.664 1.00 71.81 129 GLN A CA 1
ATOM 1057 C C . GLN A 1 129 ? 15.535 4.291 25.888 1.00 71.81 129 GLN A C 1
ATOM 1059 O O . GLN A 1 129 ? 16.192 3.800 24.969 1.00 71.81 129 GLN A O 1
ATOM 1064 N N . GLN A 1 130 ? 14.356 3.791 26.247 1.00 81.94 130 GLN A N 1
ATOM 1065 C CA . GLN A 1 130 ? 13.641 2.767 25.491 1.00 81.94 130 GLN A CA 1
ATOM 1066 C C . GLN A 1 130 ? 12.403 3.383 24.854 1.00 81.94 130 GLN A C 1
ATOM 1068 O O . GLN A 1 130 ? 11.737 4.206 25.479 1.00 81.94 130 GLN A O 1
ATOM 1073 N N . TYR A 1 131 ? 12.046 2.959 23.643 1.00 84.88 131 TYR A N 1
ATOM 1074 C CA . TYR A 1 131 ? 10.816 3.380 22.977 1.00 84.88 131 TYR A CA 1
ATOM 1075 C C . TYR A 1 131 ? 9.922 2.193 22.627 1.00 84.88 131 TYR A C 1
ATOM 1077 O O . TYR A 1 131 ? 10.374 1.067 22.422 1.00 84.88 131 TYR A O 1
ATOM 1085 N N . ARG A 1 132 ? 8.620 2.444 22.539 1.00 87.75 132 ARG A N 1
ATOM 1086 C CA . ARG A 1 132 ? 7.647 1.508 21.971 1.00 87.75 132 ARG A CA 1
ATOM 1087 C C . ARG A 1 132 ? 6.621 2.261 21.152 1.00 87.75 132 ARG A C 1
ATOM 1089 O O . ARG A 1 132 ? 6.357 3.438 21.399 1.00 87.75 132 ARG A O 1
ATOM 1096 N N . THR A 1 133 ? 6.017 1.576 20.195 1.00 90.19 133 THR A N 1
ATOM 1097 C CA . THR A 1 133 ? 5.014 2.159 19.304 1.00 90.19 133 THR A CA 1
ATOM 1098 C C . THR A 1 133 ? 3.773 1.281 19.234 1.00 90.19 133 THR A C 1
ATOM 1100 O O . THR A 1 133 ? 3.800 0.092 19.549 1.00 90.19 133 THR A O 1
ATOM 1103 N N . ARG A 1 134 ? 2.647 1.875 18.848 1.00 90.25 134 ARG A N 1
ATOM 1104 C CA . ARG A 1 134 ? 1.406 1.168 18.519 1.00 90.25 134 ARG A CA 1
ATOM 1105 C C . ARG A 1 134 ? 0.757 1.827 17.313 1.00 90.25 134 ARG A C 1
ATOM 1107 O O . ARG A 1 134 ? 0.923 3.023 17.083 1.00 90.25 134 ARG A O 1
ATOM 1114 N N . SER A 1 135 ? -0.019 1.063 16.554 1.00 90.12 135 SER A N 1
ATOM 1115 C CA . SER A 1 135 ? -0.755 1.582 15.397 1.00 90.12 135 SER A CA 1
ATOM 1116 C C . SER A 1 135 ? -2.243 1.716 15.706 1.00 90.12 135 SER A C 1
ATOM 1118 O O . SER A 1 135 ? -2.840 0.843 16.340 1.00 90.12 135 SER A O 1
ATOM 1120 N N . CYS A 1 136 ? -2.854 2.804 15.243 1.00 84.25 136 CYS A N 1
ATOM 1121 C CA . CYS A 1 136 ? -4.299 2.989 15.315 1.00 84.25 136 CYS A CA 1
ATOM 1122 C C . CYS A 1 136 ? -4.964 2.273 14.138 1.00 84.25 136 CYS A C 1
ATOM 1124 O O . CYS A 1 136 ? -4.608 2.503 12.980 1.00 84.25 136 CYS A O 1
ATOM 1126 N N . THR A 1 137 ? -5.951 1.425 14.420 1.00 83.12 137 THR A N 1
ATOM 1127 C CA . THR A 1 137 ? -6.884 0.963 13.391 1.00 83.12 137 THR A CA 1
ATOM 1128 C C . THR A 1 137 ? -7.894 2.087 13.158 1.00 83.12 137 THR A C 1
ATOM 1130 O O . THR A 1 137 ? -8.619 2.409 14.101 1.00 83.12 137 THR A O 1
ATOM 1133 N N . PRO A 1 138 ? -7.947 2.698 11.956 1.00 72.94 138 PRO A N 1
ATOM 1134 C CA . PRO A 1 138 ? -8.794 3.862 11.720 1.00 72.94 138 PRO A CA 1
ATOM 1135 C C . PRO A 1 138 ? -10.273 3.564 11.997 1.00 72.94 138 PRO A C 1
ATOM 1137 O O . PRO A 1 138 ? -10.719 2.453 11.680 1.00 72.94 138 PRO A O 1
ATOM 1140 N N . PRO A 1 139 ? -11.027 4.536 12.542 1.00 71.62 139 PRO A N 1
ATOM 1141 C CA . PRO A 1 139 ? -12.453 4.377 12.777 1.00 71.62 139 PRO A CA 1
ATOM 1142 C C . PRO A 1 139 ? -13.200 4.122 11.470 1.00 71.62 139 PRO A C 1
ATOM 1144 O O . PRO A 1 139 ? -12.780 4.541 10.386 1.00 71.62 139 PRO A O 1
ATOM 1147 N N . SER A 1 140 ? -14.331 3.437 11.583 1.00 70.00 140 SER A N 1
ATOM 1148 C CA . SER A 1 140 ? -15.272 3.282 10.475 1.00 70.00 140 SER A CA 1
ATOM 1149 C C . SER A 1 140 ? -16.481 4.170 10.716 1.00 70.00 140 SER A C 1
ATOM 1151 O O . SER A 1 140 ? -16.845 4.459 11.853 1.00 70.00 140 SER A O 1
ATOM 1153 N N . CYS A 1 141 ? -17.101 4.606 9.627 1.00 67.94 141 CYS A N 1
ATOM 1154 C CA . CYS A 1 141 ? -18.368 5.320 9.657 1.00 67.94 141 CYS A CA 1
ATOM 1155 C C . CYS A 1 141 ? -18.372 6.665 10.423 1.00 67.94 141 CYS A C 1
ATOM 1157 O O . CYS A 1 141 ? -19.336 6.968 11.119 1.00 67.94 141 CYS A O 1
ATOM 1159 N N . GLY A 1 142 ? -17.313 7.477 10.306 1.00 59.81 142 GLY A N 1
ATOM 1160 C CA . GLY A 1 142 ? -17.237 8.779 10.991 1.00 59.81 142 GLY A CA 1
ATOM 1161 C C . GLY A 1 142 ? -16.986 8.681 12.500 1.00 59.81 142 GLY A C 1
ATOM 1162 O O . GLY A 1 142 ? -17.213 9.648 13.218 1.00 59.81 142 GLY A O 1
ATOM 1163 N N . GLY A 1 143 ? -16.532 7.519 12.981 1.00 66.50 143 GLY A N 1
ATOM 1164 C CA . GLY A 1 143 ? -16.165 7.338 14.381 1.00 66.50 143 GLY A CA 1
ATOM 1165 C C . GLY A 1 143 ? -14.948 8.138 14.814 1.00 66.50 143 GLY A C 1
ATOM 1166 O O . GLY A 1 143 ? -14.136 8.574 14.000 1.00 66.50 143 GLY A O 1
ATOM 1167 N N . GLU A 1 144 ? -14.835 8.315 16.126 1.00 70.25 144 GLU A N 1
ATOM 1168 C CA . GLU A 1 144 ? -13.736 9.050 16.744 1.00 70.25 144 GLU A CA 1
ATOM 1169 C C . GLU A 1 144 ? -12.402 8.352 16.462 1.00 70.25 144 GLU A C 1
ATOM 1171 O O . GLU A 1 144 ? -12.297 7.121 16.518 1.00 70.25 144 GLU A O 1
ATOM 1176 N N . THR A 1 145 ? -11.375 9.142 16.141 1.00 78.88 145 THR A N 1
ATOM 1177 C CA . THR A 1 145 ? -10.009 8.632 15.980 1.00 78.88 145 THR A CA 1
ATOM 1178 C C . THR A 1 145 ? -9.482 8.060 17.298 1.00 78.88 145 THR A C 1
ATOM 1180 O O . THR A 1 145 ? -10.037 8.309 18.367 1.00 78.88 145 THR A O 1
ATOM 1183 N N . CYS A 1 146 ? -8.405 7.276 17.237 1.00 83.69 146 CYS A N 1
ATOM 1184 C CA . CYS A 1 146 ? -7.759 6.817 18.459 1.00 83.69 146 CYS A CA 1
ATOM 1185 C C . CYS A 1 146 ? -7.207 8.018 19.242 1.00 83.69 146 CYS A C 1
ATOM 1187 O O . CYS A 1 146 ? -6.373 8.755 18.719 1.00 83.69 146 CYS A O 1
ATOM 1189 N N . SER A 1 147 ? -7.627 8.174 20.496 1.00 86.38 147 SER A N 1
ATOM 1190 C CA . SER A 1 147 ? -7.102 9.208 21.392 1.00 86.38 147 SER A CA 1
ATOM 1191 C C . SER A 1 147 ? -5.820 8.741 22.097 1.00 86.38 147 SER A C 1
ATOM 1193 O O . SER A 1 147 ? -5.698 7.570 22.480 1.00 86.38 147 SER A O 1
ATOM 1195 N N . GLY A 1 148 ? -4.866 9.660 22.277 1.00 86.75 148 GLY A N 1
ATOM 1196 C CA . GLY A 1 148 ? -3.580 9.438 22.952 1.00 86.75 148 GLY A CA 1
ATOM 1197 C C . GLY A 1 148 ? -2.396 9.184 22.009 1.00 86.75 148 GLY A C 1
ATOM 1198 O O . GLY A 1 148 ? -2.535 9.167 20.789 1.00 86.75 148 GLY A O 1
ATOM 1199 N N . TYR A 1 149 ? -1.212 8.967 22.583 1.00 87.38 149 TYR A N 1
ATOM 1200 C CA . TYR A 1 149 ? 0.041 8.890 21.825 1.00 87.38 149 TYR A CA 1
ATOM 1201 C C . TYR A 1 149 ? 0.246 7.536 21.119 1.00 87.38 149 TYR A C 1
ATOM 1203 O O . TYR A 1 149 ? -0.114 6.472 21.643 1.00 87.38 149 TYR A O 1
ATOM 1211 N N . SER A 1 150 ? 0.849 7.566 19.925 1.00 87.56 150 SER A N 1
ATOM 1212 C CA . SER A 1 150 ? 1.264 6.377 19.155 1.00 87.56 150 SER A CA 1
ATOM 1213 C C . SER A 1 150 ? 2.652 5.856 19.530 1.00 87.56 150 SER A C 1
ATOM 1215 O O . SER A 1 150 ? 3.035 4.766 19.105 1.00 87.56 150 SER A O 1
ATOM 1217 N N . SER A 1 151 ? 3.404 6.623 20.315 1.00 88.00 151 SER A N 1
ATOM 1218 C CA . SER A 1 151 ? 4.760 6.318 20.760 1.00 88.00 151 SER A CA 1
ATOM 1219 C C . SER A 1 151 ? 4.911 6.654 22.234 1.00 88.00 151 SER A C 1
ATOM 1221 O O . SER A 1 151 ? 4.318 7.614 22.718 1.00 88.00 151 SER A O 1
ATOM 1223 N N . GLN A 1 152 ? 5.712 5.864 22.936 1.00 89.81 152 GLN A N 1
ATOM 1224 C CA . GLN A 1 152 ? 6.110 6.136 24.311 1.00 89.81 152 GLN A CA 1
ATOM 1225 C C . GLN A 1 152 ? 7.607 5.934 24.453 1.00 89.81 152 GLN A C 1
ATOM 1227 O O . GLN A 1 152 ? 8.167 5.036 23.821 1.00 89.81 152 GLN A O 1
ATOM 1232 N N . VAL A 1 153 ? 8.214 6.751 25.306 1.00 84.50 153 VAL A N 1
ATOM 1233 C CA . VAL A 1 153 ? 9.630 6.697 25.653 1.00 84.50 153 VAL A CA 1
ATOM 1234 C C . VAL A 1 153 ? 9.737 6.522 27.165 1.00 84.50 153 VAL A C 1
ATOM 1236 O O . VAL A 1 153 ? 8.991 7.139 27.920 1.00 84.50 153 VAL A O 1
ATOM 1239 N N . LYS A 1 154 ? 10.629 5.643 27.613 1.00 82.31 154 LYS A N 1
ATOM 1240 C CA . LYS A 1 154 ? 10.957 5.442 29.022 1.00 82.31 154 LYS A CA 1
ATOM 1241 C C . LYS A 1 154 ? 12.447 5.696 29.197 1.00 82.31 154 LYS A C 1
ATOM 1243 O O . LYS A 1 154 ? 13.255 4.973 28.619 1.00 82.31 154 LYS A O 1
ATOM 1248 N N . GLN A 1 155 ? 12.795 6.688 30.008 1.00 75.12 155 GLN A N 1
ATOM 1249 C CA . GLN A 1 155 ? 14.159 6.890 30.486 1.00 75.12 155 GLN A CA 1
ATOM 1250 C C . GLN A 1 15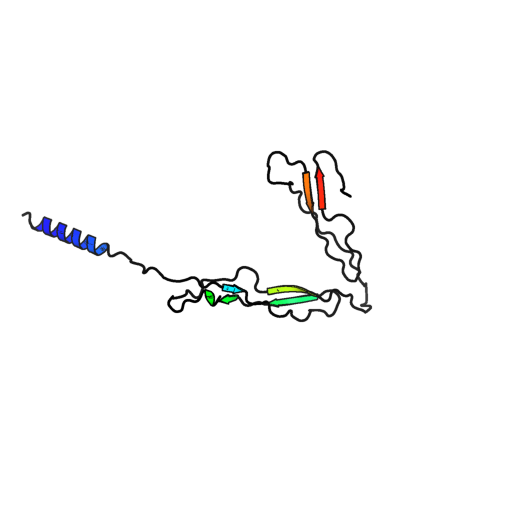5 ? 14.372 6.012 31.725 1.00 75.12 155 GLN A C 1
ATOM 1252 O O . GLN A 1 155 ? 13.442 5.796 32.514 1.00 75.12 155 GLN A O 1
ATOM 1257 N N . PHE A 1 156 ? 15.567 5.455 31.906 1.00 66.81 156 PHE A N 1
ATOM 1258 C CA . PHE A 1 156 ? 15.887 4.751 33.147 1.00 66.81 156 PHE A CA 1
ATOM 1259 C C . PHE A 1 156 ? 15.930 5.770 34.299 1.00 66.81 156 PHE A C 1
ATOM 1261 O O . PHE A 1 156 ? 16.931 6.446 34.487 1.00 66.81 156 PHE A O 1
ATOM 1268 N N . GLY A 1 157 ? 14.820 5.909 35.038 1.00 57.59 157 GLY A N 1
ATOM 1269 C CA . GLY A 1 157 ? 14.739 6.743 36.246 1.00 57.59 157 GLY A CA 1
ATOM 1270 C C . GLY A 1 157 ? 13.476 7.597 36.424 1.00 57.59 157 GLY A C 1
ATOM 1271 O O . GLY A 1 157 ? 13.197 7.983 37.553 1.00 57.59 157 GLY A O 1
ATOM 1272 N N . SER A 1 158 ? 12.675 7.858 35.383 1.00 50.25 158 SER A N 1
ATOM 1273 C CA . SER A 1 158 ? 11.409 8.617 35.493 1.00 50.25 158 SER A CA 1
ATOM 1274 C C . SER A 1 158 ? 10.587 8.550 34.194 1.00 50.25 158 SER A C 1
ATOM 1276 O O . SER A 1 158 ? 11.134 8.440 33.097 1.00 50.25 158 SER A O 1
ATOM 1278 N N . ILE A 1 159 ? 9.252 8.549 34.311 1.00 46.88 159 ILE A N 1
ATOM 1279 C CA . ILE A 1 159 ? 8.314 8.544 33.173 1.00 46.88 159 ILE A CA 1
ATOM 1280 C C . ILE A 1 159 ? 7.961 10.003 32.857 1.00 46.88 159 ILE A C 1
ATOM 1282 O O . ILE A 1 159 ? 7.345 10.657 33.693 1.00 46.88 159 ILE A O 1
ATOM 1286 N N . TYR A 1 160 ? 8.314 10.497 31.667 1.00 53.47 160 TYR A N 1
ATOM 1287 C CA . TYR A 1 160 ? 7.873 11.802 31.156 1.00 53.47 160 TYR A CA 1
ATOM 1288 C C . TYR A 1 160 ? 7.108 11.622 29.836 1.00 53.47 160 TYR A C 1
ATOM 1290 O O . TYR A 1 160 ? 7.574 10.921 28.936 1.00 53.47 160 TYR A O 1
ATOM 1298 N N . GLU A 1 161 ? 5.935 12.250 29.721 1.00 57.97 161 GLU A N 1
ATOM 1299 C CA . GLU A 1 161 ? 5.213 12.415 28.452 1.00 57.97 161 GLU A CA 1
ATOM 1300 C C . GLU A 1 161 ? 5.731 13.685 27.753 1.00 57.97 161 GLU A C 1
ATOM 1302 O O . GLU A 1 161 ? 5.716 14.751 28.371 1.00 57.97 161 GLU A O 1
ATOM 1307 N N . PRO A 1 162 ? 6.236 13.611 26.506 1.00 61.16 162 PRO A N 1
ATOM 1308 C CA . PRO A 1 162 ? 6.598 14.806 25.756 1.00 61.16 162 PRO A CA 1
ATOM 1309 C C . PRO A 1 162 ? 5.337 15.507 25.228 1.00 61.16 162 PRO A C 1
ATOM 1311 O O . PRO A 1 162 ? 4.414 14.843 24.751 1.00 61.16 162 PRO A O 1
ATOM 1314 N N . TYR A 1 163 ? 5.344 16.837 25.351 1.00 50.28 163 TYR A N 1
ATOM 1315 C CA . TYR A 1 163 ? 4.304 17.782 24.927 1.00 50.28 163 TYR A CA 1
ATOM 1316 C C . TYR A 1 163 ? 3.788 17.551 23.500 1.00 50.28 163 TYR A C 1
ATOM 1318 O O . TYR A 1 163 ? 4.622 17.314 22.594 1.00 50.28 163 TYR A O 1
#

Sequence (163 aa):
MRVKSIFFFLTVSLLLLISVTECRRPPHRYSAVVRTWGPWGRWSICSVACGGGTQSRSRACVVDRRSLNRRRQYHPYKGRCWGVSVGVRRCNRQCCKGKINTYSVTLRGRWQQWSRWADSGPYKYQVEQQYRTRSCTPPSCGGETCSGYSSQVKQFGSIYEPY

Organism: Bugula neritina (NCBI:txid10212)

Secondary structure (DSSP, 8-state):
--HHHHHHHHHHHHHHHHHT----------BPPPEEEEEEPPPPPPSSSSS-EEEEEEEEEEE-GGG--TTS-B-TT-----S-SEEEEEE--SPPSS--SS----B--EEPPPPPPEESSS-TT---EEEEE--EE--BTTPPPPPS-SEEEEETTB-----

Radius of gyration: 34.25 Å; Cα contacts (8 Å, |Δi|>4): 240; chains: 1; bounding box: 96×76×66 Å

pLDDT: mean 74.73, std 14.83, range [46.78, 98.19]

Mean predicted aligned error: 17.87 Å

Foldseek 3Di:
DPPVVVVVVVVVVVVVVVVPPDPCPDPQQAQAFEWEKDDKDDWDDFPDQAFKGKIKIFIDTGTPVVSDDVPHDHDPPGYDYPDDGMDMDIDRLEHDPDDDDDDPPQPEWDKDDKDPWDFPDDDPPDRQKTKIFIDIRATGHPHHYDDDDRMAMDGVPDGDDDD